Protein AF-A0A1S1H9H5-F1 (afdb_monomer)

Mean predicted aligned error: 6.24 Å

Nearest PDB structures (foldseek):
  7vw2-assembly1_B  TM=8.178E-01  e=1.003E-02  Escherichia coli
  7vw1-assembly1_B  TM=8.556E-01  e=1.470E-02  Escherichia coli
  7vw0-assembly1_A  TM=7.329E-01  e=2.274E-02  Escherichia coli

pLDDT: mean 83.81, std 12.95, range [36.28, 97.88]

Radius of gyration: 14.7 Å; Cα contacts (8 Å, |Δi|>4): 75; chains: 1; bounding box: 35×24×37 Å

Solvent-accessible surface area (backbone atoms only — not comparable to full-atom values): 4820 Å² total; per-residue (Å²): 143,87,73,100,56,68,67,73,59,50,94,85,46,56,71,54,56,28,49,45,24,44,28,58,36,53,39,70,74,61,63,73,80,80,78,83,48,67,69,61,41,48,57,58,47,51,54,41,65,49,48,30,55,38,52,40,17,52,38,31,55,76,67,50,87,48,71,65,56,32,49,49,15,52,52,52,34,53,67,68,71,56,134

Organism: NCBI:txid653954

Structure (mmCIF, N/CA/C/O backbone):
data_AF-A0A1S1H9H5-F1
#
_entry.id   AF-A0A1S1H9H5-F1
#
loop_
_atom_site.group_PDB
_atom_site.id
_atom_site.type_symbol
_atom_site.label_atom_id
_atom_site.label_alt_id
_atom_site.label_comp_id
_atom_site.label_asym_id
_atom_site.label_entity_id
_atom_site.label_seq_id
_atom_site.pdbx_PDB_ins_code
_atom_site.Cartn_x
_atom_site.Cartn_y
_atom_site.Cartn_z
_atom_site.occupancy
_atom_site.B_iso_or_equiv
_atom_site.auth_seq_id
_atom_site.auth_comp_id
_atom_site.auth_asym_id
_atom_site.auth_atom_id
_atom_site.pdbx_PDB_model_num
ATOM 1 N N . MET A 1 1 ? 15.136 4.385 18.773 1.00 43.62 1 MET A N 1
ATOM 2 C CA . MET A 1 1 ? 13.734 4.350 18.300 1.00 43.62 1 MET A CA 1
ATOM 3 C C . MET A 1 1 ? 13.651 5.225 17.056 1.00 43.62 1 MET A C 1
ATOM 5 O O . MET A 1 1 ? 13.892 6.409 17.215 1.00 43.62 1 MET A O 1
ATOM 9 N N . MET A 1 2 ? 13.454 4.617 15.875 1.00 36.28 2 MET A N 1
ATOM 10 C CA . MET A 1 2 ? 13.250 5.142 14.493 1.00 36.28 2 MET A CA 1
ATOM 11 C C . MET A 1 2 ? 13.821 4.034 13.574 1.00 36.28 2 MET A C 1
ATOM 13 O O . MET A 1 2 ? 14.948 3.620 13.811 1.00 36.28 2 MET A O 1
ATOM 17 N N . SER A 1 3 ? 13.156 3.416 12.597 1.00 42.78 3 SER A N 1
ATOM 18 C CA . SER A 1 3 ? 11.973 3.741 11.801 1.00 42.78 3 SER A CA 1
ATOM 19 C C . SER A 1 3 ? 11.215 2.432 11.522 1.00 42.78 3 SER A C 1
ATOM 21 O O . SER A 1 3 ? 11.817 1.493 11.010 1.00 42.78 3 SER A O 1
ATOM 23 N N . MET A 1 4 ? 9.928 2.340 11.867 1.00 44.28 4 MET A N 1
ATOM 24 C CA . MET A 1 4 ? 9.082 1.181 11.523 1.00 44.28 4 MET A CA 1
ATOM 25 C C . MET A 1 4 ? 8.324 1.437 10.211 1.00 44.28 4 MET A C 1
ATOM 27 O O . MET A 1 4 ? 7.140 1.152 10.113 1.00 44.28 4 MET A O 1
ATOM 31 N N . GLY A 1 5 ? 9.015 2.032 9.235 1.00 52.81 5 GLY A N 1
ATOM 32 C CA . GLY A 1 5 ? 8.583 2.172 7.848 1.00 52.81 5 GLY A CA 1
ATOM 33 C C . GLY A 1 5 ? 9.571 1.426 6.966 1.00 52.81 5 GLY A C 1
ATOM 34 O O . GLY A 1 5 ? 10.770 1.707 7.053 1.00 52.81 5 GLY A O 1
ATOM 35 N N . MET A 1 6 ? 9.111 0.470 6.152 1.00 61.91 6 MET A N 1
ATOM 36 C CA . MET A 1 6 ? 9.948 -0.106 5.089 1.00 61.91 6 MET A CA 1
ATOM 37 C C . MET A 1 6 ? 10.609 1.045 4.313 1.00 61.91 6 MET A C 1
ATOM 39 O O . MET A 1 6 ? 9.940 2.027 3.995 1.00 61.91 6 MET A O 1
ATOM 43 N N . ALA A 1 7 ? 11.927 0.958 4.091 1.00 70.69 7 ALA A N 1
ATOM 44 C CA . ALA A 1 7 ? 12.770 2.064 3.628 1.00 70.69 7 ALA A CA 1
ATOM 45 C C . ALA A 1 7 ? 12.079 2.944 2.568 1.00 70.69 7 ALA A C 1
ATOM 47 O O . ALA A 1 7 ? 11.659 2.434 1.530 1.00 70.69 7 ALA A O 1
ATOM 48 N N . ALA A 1 8 ? 11.975 4.250 2.837 1.00 79.94 8 ALA A N 1
ATOM 49 C CA . ALA A 1 8 ? 11.399 5.226 1.912 1.00 79.94 8 ALA A CA 1
ATOM 50 C C . ALA A 1 8 ? 12.016 5.102 0.498 1.00 79.94 8 ALA A C 1
ATOM 52 O O . ALA A 1 8 ? 13.203 4.759 0.389 1.00 79.94 8 ALA A O 1
ATOM 53 N N . PRO A 1 9 ? 11.252 5.378 -0.580 1.00 83.06 9 PRO A N 1
ATOM 54 C CA . PRO A 1 9 ? 11.787 5.377 -1.939 1.00 83.06 9 PRO A CA 1
ATOM 55 C C . PRO A 1 9 ? 13.004 6.303 -2.055 1.00 83.06 9 PRO A C 1
ATOM 57 O O . PRO A 1 9 ? 12.961 7.455 -1.623 1.00 83.06 9 PRO A O 1
ATOM 60 N N . ASN A 1 10 ? 14.094 5.809 -2.640 1.00 88.31 10 ASN A N 1
ATOM 61 C CA . ASN A 1 10 ? 15.249 6.621 -3.008 1.00 88.31 10 ASN A CA 1
ATOM 62 C C . ASN A 1 10 ? 15.107 7.037 -4.483 1.00 88.31 10 ASN A C 1
ATOM 64 O O . ASN A 1 10 ? 14.796 6.179 -5.307 1.00 88.31 10 ASN A O 1
ATOM 68 N N . PRO A 1 11 ? 15.391 8.298 -4.860 1.00 88.25 11 PRO A N 1
ATOM 69 C CA . PRO A 1 11 ? 15.362 8.730 -6.262 1.00 88.25 11 PRO A CA 1
ATOM 70 C C . PRO A 1 11 ? 16.229 7.891 -7.216 1.00 88.25 11 PRO A C 1
ATOM 72 O O . PRO A 1 11 ? 15.956 7.845 -8.411 1.00 88.25 11 PRO A O 1
ATOM 75 N N . ASN A 1 12 ? 17.264 7.227 -6.692 1.00 93.38 12 ASN A N 1
ATOM 76 C CA . ASN A 1 12 ? 18.163 6.362 -7.455 1.00 93.38 12 ASN A CA 1
ATOM 77 C C . ASN A 1 12 ? 17.719 4.888 -7.495 1.00 93.38 12 ASN A C 1
ATOM 79 O O . ASN A 1 12 ? 18.406 4.066 -8.100 1.00 93.38 12 ASN A O 1
ATOM 83 N N . ASP A 1 13 ? 16.619 4.521 -6.834 1.00 92.25 13 ASP A N 1
ATOM 84 C CA . ASP A 1 13 ? 16.065 3.173 -6.948 1.00 92.25 13 ASP A CA 1
ATOM 85 C C . ASP A 1 13 ? 15.526 2.934 -8.373 1.00 92.25 13 ASP A C 1
ATOM 87 O O . ASP A 1 13 ? 15.023 3.868 -9.004 1.00 92.25 13 ASP A O 1
ATOM 91 N N . PRO A 1 14 ? 15.534 1.6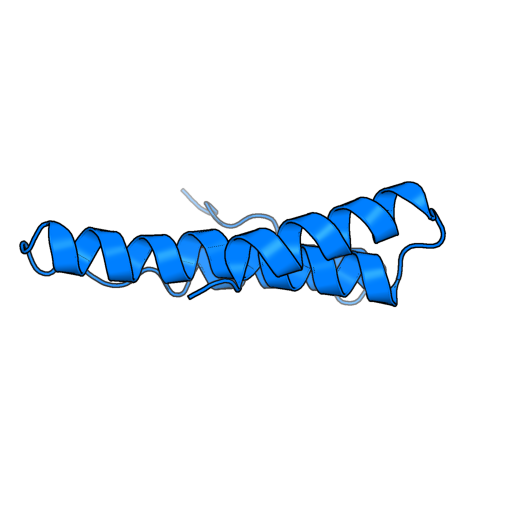88 -8.877 1.00 93.69 14 PRO A N 1
ATOM 92 C CA . PRO A 1 14 ? 14.785 1.336 -10.080 1.00 93.69 14 PRO A CA 1
ATOM 93 C C . PRO A 1 14 ? 13.293 1.702 -9.950 1.00 93.69 14 PRO A C 1
ATOM 95 O O . PRO A 1 14 ? 12.750 1.582 -8.847 1.00 93.69 14 PRO A O 1
ATOM 98 N N . PRO A 1 15 ? 12.594 2.066 -11.044 1.00 91.31 15 PRO A N 1
ATOM 99 C CA . PRO A 1 15 ? 11.187 2.482 -10.993 1.00 91.31 15 PRO A CA 1
ATOM 100 C C . PRO A 1 15 ? 10.263 1.500 -10.258 1.00 91.31 15 PRO A C 1
ATOM 102 O O . PRO A 1 15 ? 9.491 1.911 -9.394 1.00 91.31 15 PRO A O 1
ATOM 105 N N . ALA A 1 16 ? 10.407 0.193 -10.507 1.00 91.81 16 ALA A N 1
ATOM 106 C CA . ALA A 1 16 ? 9.635 -0.834 -9.804 1.00 91.81 16 ALA A CA 1
ATOM 107 C C . ALA A 1 16 ? 9.887 -0.818 -8.285 1.00 91.81 16 ALA A C 1
ATOM 109 O O . ALA A 1 16 ? 8.956 -0.870 -7.486 1.00 91.81 16 ALA A O 1
ATOM 110 N N . THR A 1 17 ? 11.149 -0.675 -7.874 1.00 92.44 17 THR A N 1
ATOM 111 C CA . THR A 1 17 ? 11.533 -0.587 -6.460 1.00 92.44 17 THR A CA 1
ATOM 112 C C . THR A 1 17 ? 10.964 0.668 -5.796 1.00 92.44 17 THR A C 1
ATOM 114 O O . THR A 1 17 ? 10.551 0.597 -4.638 1.00 92.44 17 THR A O 1
ATOM 117 N N . GLN A 1 18 ? 10.897 1.798 -6.510 1.00 91.62 18 GLN A N 1
ATOM 118 C CA . GLN A 1 18 ? 10.235 3.008 -6.013 1.00 91.62 18 GLN A CA 1
ATOM 119 C C . GLN A 1 18 ? 8.739 2.762 -5.784 1.00 91.62 18 GLN A C 1
ATOM 121 O O . GLN A 1 18 ? 8.247 3.050 -4.693 1.00 91.62 18 GLN A O 1
ATOM 126 N N . GLY A 1 19 ? 8.047 2.160 -6.760 1.00 90.38 19 GLY A N 1
ATOM 127 C CA . GLY A 1 19 ? 6.623 1.821 -6.660 1.00 90.38 19 GLY A CA 1
ATOM 128 C C . GLY A 1 19 ? 6.315 0.887 -5.486 1.00 90.38 19 GLY A C 1
ATOM 129 O O . GLY A 1 19 ? 5.432 1.172 -4.677 1.00 90.38 19 GLY A O 1
ATOM 130 N N . TYR A 1 20 ? 7.108 -0.175 -5.309 1.00 91.62 20 TYR A N 1
ATOM 131 C CA . TYR A 1 20 ? 6.957 -1.096 -4.177 1.00 91.62 20 TYR A CA 1
ATOM 132 C C . TYR A 1 20 ? 7.184 -0.412 -2.822 1.00 91.62 20 TYR A 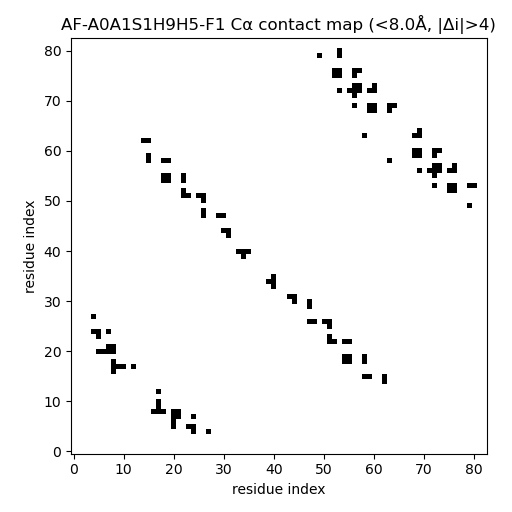C 1
ATOM 134 O O . TYR A 1 20 ? 6.399 -0.598 -1.891 1.00 91.62 20 TYR A O 1
ATOM 142 N N . LYS A 1 21 ? 8.240 0.403 -2.693 1.00 91.69 21 LYS A N 1
ATOM 143 C CA . LYS A 1 21 ? 8.534 1.137 -1.451 1.00 91.69 21 LYS A CA 1
ATOM 144 C C . LYS A 1 21 ? 7.469 2.181 -1.130 1.00 91.69 21 LYS A C 1
ATOM 146 O O . LYS A 1 21 ? 7.140 2.356 0.042 1.00 91.69 21 LYS A O 1
ATOM 151 N N . GLN A 1 22 ? 6.944 2.875 -2.137 1.00 89.56 22 GLN A N 1
ATOM 152 C CA . GLN A 1 22 ? 5.873 3.850 -1.959 1.00 89.56 22 GLN A CA 1
ATOM 153 C C . GLN A 1 22 ? 4.591 3.155 -1.492 1.00 89.56 22 GLN A C 1
ATOM 155 O O . GLN A 1 22 ? 4.063 3.518 -0.447 1.00 89.56 22 GLN A O 1
ATOM 160 N N . SER A 1 23 ? 4.181 2.087 -2.183 1.00 89.88 23 SER A N 1
ATOM 161 C CA . SER A 1 23 ? 3.012 1.271 -1.831 1.00 89.88 23 SER A CA 1
ATOM 162 C C . SER A 1 23 ? 3.040 0.795 -0.369 1.00 89.88 23 SER A C 1
ATOM 164 O O . SER A 1 23 ? 2.083 0.985 0.385 1.00 89.88 23 SER A O 1
ATOM 166 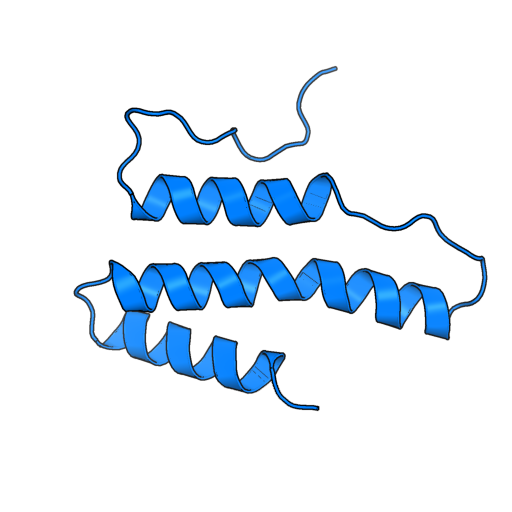N N . MET A 1 24 ? 4.177 0.251 0.081 1.00 88.25 24 MET A N 1
ATOM 167 C CA . MET A 1 24 ? 4.336 -0.189 1.472 1.00 88.25 24 MET A CA 1
ATOM 168 C C . MET A 1 24 ? 4.307 0.968 2.482 1.00 88.25 24 MET A C 1
ATOM 170 O O . MET A 1 24 ? 3.789 0.799 3.585 1.00 88.25 24 MET A O 1
ATOM 174 N N . ASN A 1 25 ? 4.856 2.136 2.134 1.00 88.00 25 ASN A N 1
ATOM 175 C CA . ASN A 1 25 ? 4.811 3.308 3.011 1.00 88.00 25 ASN A CA 1
ATOM 176 C C . ASN A 1 25 ? 3.396 3.879 3.132 1.00 88.00 25 ASN A C 1
ATOM 178 O O . ASN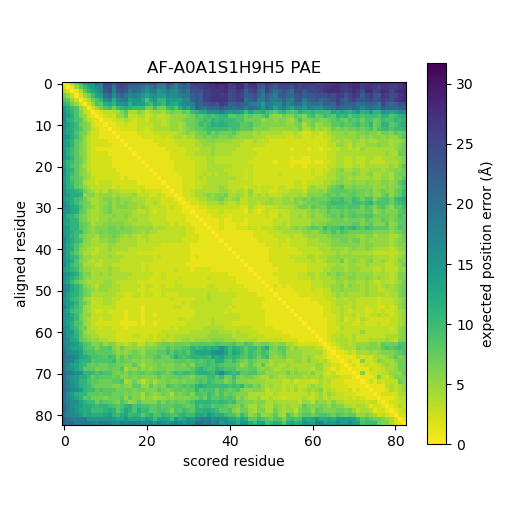 A 1 25 ? 2.983 4.224 4.239 1.00 88.00 25 ASN A O 1
ATOM 182 N N . ASP A 1 26 ? 2.637 3.919 2.037 1.00 83.75 26 ASP A N 1
ATOM 183 C CA . ASP A 1 26 ? 1.254 4.400 2.034 1.00 83.75 26 ASP A CA 1
ATOM 184 C C . ASP A 1 26 ? 0.357 3.568 2.964 1.00 83.75 26 ASP A C 1
ATOM 186 O O . ASP A 1 26 ? -0.523 4.125 3.623 1.00 83.75 26 ASP A O 1
ATOM 190 N N . MET A 1 27 ? 0.616 2.260 3.100 1.00 85.38 27 MET A N 1
ATOM 191 C CA . MET A 1 27 ? -0.075 1.406 4.076 1.00 85.38 27 MET A CA 1
ATOM 192 C C . MET A 1 27 ? 0.115 1.893 5.513 1.00 85.38 27 MET A C 1
ATOM 194 O O . MET A 1 27 ? -0.821 1.900 6.308 1.00 85.38 27 MET A O 1
ATOM 198 N N . MET A 1 28 ? 1.352 2.249 5.862 1.00 83.94 28 MET A N 1
ATOM 199 C CA . MET A 1 28 ? 1.738 2.557 7.237 1.00 83.94 28 MET A CA 1
ATOM 200 C C . MET A 1 28 ? 1.346 3.976 7.636 1.00 83.94 28 MET A C 1
ATOM 202 O O . MET A 1 28 ? 1.062 4.228 8.805 1.00 83.94 28 MET A O 1
ATOM 206 N N . THR A 1 29 ? 1.319 4.905 6.680 1.00 84.12 29 THR A N 1
ATOM 207 C CA . THR A 1 29 ? 0.946 6.303 6.926 1.00 84.12 29 THR A CA 1
ATOM 208 C C . THR A 1 29 ? -0.565 6.510 6.973 1.00 84.12 29 THR A C 1
ATOM 210 O O . THR A 1 29 ? -1.023 7.412 7.672 1.00 84.12 29 THR A O 1
ATOM 213 N N . ASN A 1 30 ? -1.343 5.664 6.291 1.00 84.06 30 ASN A N 1
ATOM 214 C CA . ASN A 1 30 ? -2.795 5.817 6.163 1.00 84.06 30 ASN A CA 1
ATOM 215 C C . ASN A 1 30 ? -3.605 4.828 7.016 1.00 84.06 30 ASN A C 1
ATOM 217 O O . ASN A 1 30 ? -4.758 4.539 6.691 1.00 84.06 30 ASN A O 1
ATOM 221 N N . VAL A 1 31 ? -3.038 4.312 8.112 1.00 87.81 31 VAL A N 1
ATOM 222 C CA . VAL A 1 31 ? -3.787 3.447 9.035 1.00 87.81 31 VAL A CA 1
ATOM 223 C C . VAL A 1 31 ? -4.877 4.272 9.742 1.00 87.81 31 VAL A C 1
ATOM 225 O O . VAL A 1 31 ? -4.558 5.250 10.424 1.00 87.81 31 VAL A O 1
ATOM 228 N N . PRO A 1 32 ? -6.167 3.916 9.598 1.00 90.38 32 PRO A N 1
ATOM 229 C CA . PRO A 1 32 ? -7.256 4.645 10.232 1.00 90.38 32 PRO A CA 1
ATOM 230 C C . PRO A 1 32 ? -7.250 4.424 11.749 1.00 90.38 32 PRO A C 1
ATOM 232 O O . PRO A 1 32 ? -6.897 3.355 12.236 1.00 90.38 32 PRO A O 1
ATOM 235 N N . ALA A 1 33 ? -7.688 5.422 12.516 1.00 94.50 33 ALA A N 1
ATOM 236 C CA . ALA A 1 33 ? -7.898 5.241 13.950 1.00 94.50 33 ALA A CA 1
ATOM 237 C C . ALA A 1 33 ? -9.033 4.235 14.217 1.00 94.50 33 ALA A C 1
ATOM 239 O O . ALA A 1 33 ? -10.048 4.242 13.510 1.00 94.50 33 ALA A O 1
ATOM 240 N N . PHE A 1 34 ? -8.877 3.417 15.263 1.00 95.31 34 PHE A N 1
ATOM 241 C CA . PHE A 1 34 ? -9.938 2.532 15.746 1.00 95.31 34 PHE A CA 1
ATOM 242 C C . PHE A 1 34 ? -11.137 3.345 16.232 1.00 95.31 34 PHE A C 1
ATOM 244 O O . PHE A 1 34 ? -10.993 4.318 16.975 1.00 95.31 34 PHE A O 1
ATOM 251 N N . THR A 1 35 ? -12.324 2.922 15.816 1.00 96.81 35 THR A N 1
ATOM 252 C CA . THR A 1 35 ? -13.603 3.489 16.249 1.00 96.81 35 THR A CA 1
ATOM 253 C C . THR A 1 35 ? -14.181 2.755 17.452 1.00 96.81 35 THR A C 1
ATOM 255 O O . THR A 1 35 ? -14.981 3.337 18.179 1.00 96.81 35 THR A O 1
ATOM 258 N N . GLY A 1 36 ? -13.762 1.502 17.670 1.00 96.81 36 GLY A N 1
ATOM 259 C CA . GLY A 1 36 ? -14.314 0.603 18.681 1.00 96.81 36 GLY A CA 1
ATOM 260 C C . GLY A 1 36 ? -15.422 -0.309 18.146 1.00 96.81 36 GLY A C 1
ATOM 261 O O . GLY A 1 36 ? -15.795 -1.257 18.831 1.00 96.81 36 GLY A O 1
ATOM 262 N N . GLU A 1 37 ? -15.910 -0.071 16.925 1.00 97.88 37 GLU A N 1
ATOM 263 C CA . GLU A 1 37 ? -16.874 -0.937 16.245 1.00 97.88 37 GLU A CA 1
ATOM 264 C C . GLU A 1 37 ? -16.133 -1.962 15.384 1.00 97.88 37 GLU A C 1
ATOM 266 O O . GLU A 1 37 ? -15.509 -1.610 14.381 1.00 97.88 37 GLU A O 1
ATOM 271 N N . ALA A 1 38 ? -16.211 -3.239 15.766 1.00 97.00 38 ALA A N 1
ATOM 272 C CA . ALA A 1 38 ? -15.381 -4.300 15.194 1.00 97.00 38 ALA A CA 1
ATOM 273 C C . ALA A 1 38 ? -15.510 -4.414 13.665 1.00 97.00 38 ALA A C 1
ATOM 275 O O .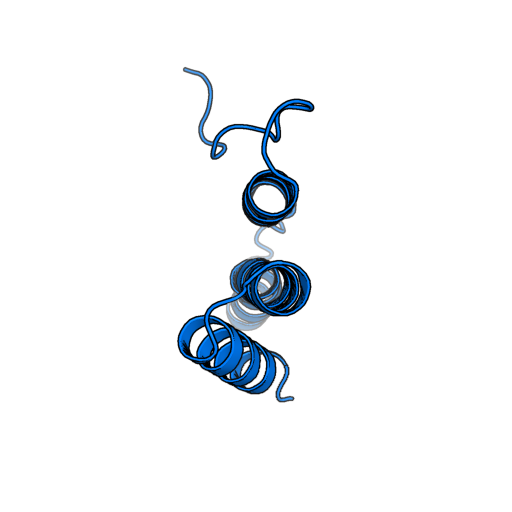 ALA A 1 38 ? -14.496 -4.465 12.969 1.00 97.00 38 ALA A O 1
ATOM 276 N N . ASP A 1 39 ? -16.734 -4.391 13.135 1.00 96.38 39 ASP A N 1
ATOM 277 C CA . ASP A 1 39 ? -16.981 -4.516 11.693 1.00 96.38 39 ASP A CA 1
ATOM 278 C C . ASP A 1 39 ? -16.460 -3.298 10.921 1.00 96.38 39 ASP A C 1
ATOM 280 O O . ASP A 1 39 ? -15.858 -3.420 9.852 1.00 96.38 39 ASP A O 1
ATOM 284 N N . VAL A 1 40 ? -16.647 -2.100 11.481 1.00 96.38 40 VAL A N 1
ATOM 285 C CA . VAL A 1 40 ? -16.177 -0.847 10.880 1.00 96.38 40 VAL A CA 1
ATOM 286 C C . VAL A 1 40 ? -14.655 -0.813 10.861 1.00 96.38 40 VAL A C 1
ATOM 288 O O . VAL A 1 40 ? -14.055 -0.462 9.842 1.00 96.38 40 VAL A O 1
ATOM 291 N N . ASP A 1 41 ? -14.030 -1.196 11.969 1.00 96.31 41 ASP A N 1
ATOM 292 C CA . ASP A 1 41 ? -12.583 -1.219 12.100 1.00 96.31 41 ASP A CA 1
ATOM 293 C C . ASP A 1 41 ? -11.977 -2.278 11.175 1.00 96.31 41 ASP A C 1
ATOM 295 O O . ASP A 1 41 ? -11.029 -1.962 10.455 1.00 96.31 41 ASP A O 1
ATOM 299 N N . PHE A 1 42 ? -12.567 -3.474 11.089 1.00 94.81 42 PHE A N 1
ATOM 300 C CA . PHE A 1 42 ? -12.143 -4.514 10.151 1.00 94.81 42 PHE A CA 1
ATOM 301 C C . PHE A 1 42 ? -12.189 -4.019 8.703 1.00 94.81 42 PHE A C 1
ATOM 303 O O . PHE A 1 42 ? -11.169 -4.036 8.014 1.00 94.81 42 PHE A O 1
ATOM 310 N N . MET A 1 43 ? -13.334 -3.504 8.249 1.00 93.19 43 MET A N 1
ATOM 311 C CA . MET A 1 43 ? -13.500 -3.062 6.860 1.00 93.19 43 MET A CA 1
ATOM 312 C C . MET A 1 43 ? -12.551 -1.912 6.502 1.00 93.19 43 MET A C 1
ATOM 314 O O . MET A 1 43 ? -11.960 -1.895 5.420 1.00 93.19 43 MET A O 1
ATOM 318 N N . ARG A 1 44 ? -12.360 -0.951 7.415 1.00 93.44 44 ARG A N 1
ATOM 319 C CA . ARG A 1 44 ? -11.447 0.182 7.202 1.00 93.44 44 ARG A CA 1
ATOM 320 C C . ARG A 1 44 ? -9.987 -0.256 7.140 1.00 93.44 44 ARG A C 1
ATOM 322 O O . ARG A 1 44 ? -9.263 0.201 6.258 1.00 93.44 44 ARG A O 1
ATOM 329 N N . HIS A 1 45 ? -9.562 -1.143 8.036 1.00 92.31 45 HIS A N 1
ATOM 330 C CA . HIS A 1 45 ? -8.181 -1.617 8.071 1.00 92.31 45 HIS A CA 1
ATOM 331 C C . HIS A 1 45 ? -7.874 -2.568 6.914 1.00 92.31 45 HIS A C 1
ATOM 333 O O . HIS A 1 45 ? -6.813 -2.442 6.311 1.00 92.31 45 HIS A O 1
ATOM 339 N N . MET A 1 46 ? -8.790 -3.470 6.546 1.00 93.00 46 MET A N 1
ATOM 340 C CA . MET A 1 46 ? -8.577 -4.393 5.424 1.00 93.00 46 MET A CA 1
ATOM 341 C C . MET A 1 46 ? -8.500 -3.671 4.082 1.00 93.00 46 MET A C 1
ATOM 343 O O . MET A 1 46 ? -7.680 -4.037 3.243 1.00 93.00 46 MET A O 1
ATOM 347 N N . LYS A 1 47 ? -9.255 -2.579 3.905 1.00 87.00 47 LYS A N 1
ATOM 348 C CA . LYS A 1 47 ? -9.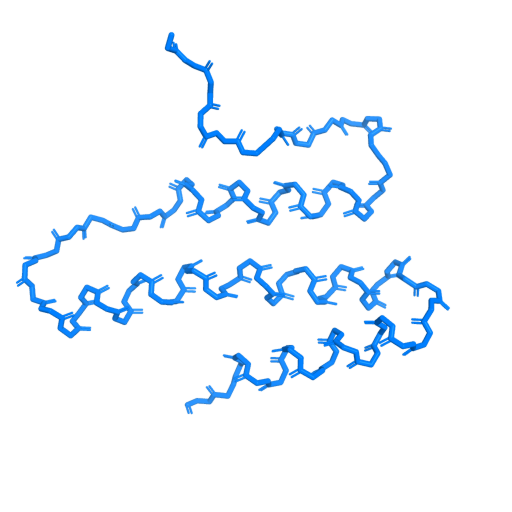114 -1.718 2.726 1.00 87.00 47 LYS A CA 1
ATOM 349 C C . LYS A 1 47 ? -7.696 -1.149 2.594 1.00 87.00 47 LYS A C 1
ATOM 351 O O . LYS A 1 47 ? -7.129 -1.169 1.506 1.00 87.00 47 LYS A O 1
ATOM 356 N N . VAL A 1 48 ? -7.118 -0.661 3.695 1.00 88.88 48 VAL A N 1
ATOM 357 C CA . VAL A 1 48 ? -5.752 -0.104 3.705 1.00 88.88 48 VAL A CA 1
ATOM 358 C C . VAL A 1 48 ? -4.688 -1.200 3.633 1.00 88.88 48 VAL A C 1
ATOM 360 O O . VAL A 1 48 ? -3.673 -0.997 2.985 1.00 88.88 48 VAL A O 1
ATOM 363 N N . HIS A 1 49 ? -4.913 -2.366 4.241 1.00 89.69 49 HIS A N 1
ATOM 364 C CA . HIS A 1 49 ? -3.988 -3.501 4.196 1.00 89.69 49 HIS A CA 1
ATOM 365 C C . HIS A 1 49 ? -3.853 -4.091 2.787 1.00 89.69 49 HIS A C 1
ATOM 367 O O . HIS A 1 49 ? -2.751 -4.408 2.348 1.00 89.69 49 HIS A O 1
ATOM 373 N N . HIS A 1 50 ? -4.966 -4.238 2.066 1.00 90.00 50 HIS A N 1
ATOM 374 C CA . HIS A 1 50 ? -4.956 -4.857 0.744 1.00 90.00 50 HIS A CA 1
ATOM 375 C C . HIS A 1 50 ? -4.611 -3.892 -0.401 1.00 90.00 50 HIS A C 1
ATOM 377 O O . HIS A 1 50 ? -4.057 -4.332 -1.407 1.00 90.00 50 HIS A O 1
ATOM 383 N N . GLY A 1 51 ? -4.870 -2.587 -0.254 1.00 87.19 51 GLY A N 1
ATOM 384 C CA . GLY A 1 51 ? -4.526 -1.571 -1.261 1.00 87.19 51 GLY A CA 1
ATOM 385 C C . GLY A 1 51 ? -3.074 -1.635 -1.773 1.00 87.19 51 GLY A C 1
ATOM 386 O O . GLY A 1 51 ? -2.872 -1.658 -2.985 1.00 87.19 51 GLY A O 1
ATOM 387 N N . PRO A 1 52 ? -2.058 -1.748 -0.898 1.00 88.50 52 PRO A N 1
ATOM 388 C CA . PRO A 1 52 ? -0.665 -1.888 -1.304 1.00 88.50 52 PRO A CA 1
ATOM 389 C C . PRO A 1 52 ? -0.395 -3.075 -2.230 1.00 88.50 52 PRO A C 1
ATOM 391 O O . PRO A 1 52 ? 0.393 -2.955 -3.169 1.00 88.50 52 PRO A O 1
ATOM 394 N N . ALA A 1 53 ? -1.057 -4.212 -2.002 1.00 87.19 53 ALA A N 1
ATOM 395 C CA . ALA A 1 53 ? -0.886 -5.396 -2.837 1.00 87.19 53 ALA A CA 1
ATOM 396 C C . ALA A 1 53 ? -1.420 -5.165 -4.261 1.00 87.19 53 ALA A C 1
ATOM 398 O O . ALA A 1 53 ? -0.774 -5.584 -5.219 1.00 87.19 53 ALA A O 1
ATOM 399 N N . ILE A 1 54 ? -2.518 -4.411 -4.415 1.00 88.00 54 ILE A N 1
ATOM 400 C CA . ILE A 1 54 ? -3.012 -3.973 -5.732 1.00 88.00 54 ILE A CA 1
ATOM 401 C C . ILE A 1 54 ? -1.956 -3.110 -6.432 1.00 88.00 54 ILE A C 1
ATOM 403 O O . ILE A 1 54 ? -1.568 -3.409 -7.559 1.00 88.00 54 ILE A O 1
ATOM 407 N N . THR A 1 55 ? -1.418 -2.093 -5.756 1.00 89.25 55 THR A N 1
ATOM 408 C CA . THR A 1 55 ? -0.387 -1.219 -6.343 1.00 89.25 55 THR A CA 1
ATOM 409 C C . THR A 1 55 ? 0.883 -1.994 -6.717 1.00 89.25 55 THR A C 1
ATOM 411 O O . THR A 1 55 ? 1.531 -1.702 -7.724 1.00 89.25 55 THR A O 1
ATOM 414 N N . MET A 1 56 ? 1.267 -3.004 -5.928 1.00 89.69 56 MET A N 1
ATOM 415 C CA . MET A 1 56 ? 2.411 -3.868 -6.241 1.00 89.69 56 MET A CA 1
ATOM 416 C C . MET A 1 56 ? 2.136 -4.741 -7.468 1.00 89.69 56 MET A C 1
ATOM 418 O O . MET A 1 56 ? 2.999 -4.846 -8.338 1.00 89.69 56 MET A O 1
ATOM 422 N N . ALA A 1 57 ? 0.937 -5.308 -7.575 1.00 89.88 57 ALA A N 1
ATOM 423 C CA . ALA A 1 57 ? 0.502 -6.036 -8.757 1.00 89.88 57 ALA A CA 1
ATOM 424 C C . ALA A 1 57 ? 0.541 -5.157 -10.020 1.00 89.88 57 ALA A C 1
ATOM 426 O O . ALA A 1 57 ? 1.090 -5.570 -11.040 1.00 89.88 57 ALA A O 1
ATOM 427 N N . GLU A 1 58 ? 0.044 -3.921 -9.951 1.00 89.94 58 GLU A N 1
ATOM 428 C CA . GLU A 1 58 ? 0.123 -2.952 -11.054 1.00 89.94 58 GLU A CA 1
ATOM 429 C C . GLU A 1 58 ? 1.573 -2.596 -11.413 1.00 89.94 58 GLU A C 1
ATOM 431 O O . GLU A 1 58 ? 1.937 -2.547 -12.589 1.00 89.94 58 GLU A O 1
ATOM 436 N N . THR A 1 59 ? 2.429 -2.409 -10.405 1.00 91.75 59 THR A N 1
ATOM 437 C CA . THR A 1 59 ? 3.862 -2.141 -10.596 1.00 91.75 59 THR A CA 1
ATOM 438 C C . THR A 1 59 ? 4.544 -3.311 -11.315 1.00 91.75 59 THR A C 1
ATOM 440 O O . THR A 1 59 ? 5.307 -3.094 -12.258 1.00 91.75 59 THR A O 1
ATOM 443 N N . ALA A 1 60 ? 4.232 -4.552 -10.928 1.00 89.06 60 ALA A N 1
ATOM 444 C CA . ALA A 1 60 ? 4.737 -5.756 -11.583 1.00 89.06 60 ALA A CA 1
ATOM 445 C C . ALA A 1 60 ? 4.229 -5.883 -13.028 1.00 89.06 60 ALA A C 1
ATOM 447 O O . ALA A 1 60 ? 4.992 -6.264 -13.910 1.00 89.06 60 ALA A O 1
ATOM 448 N N . LEU A 1 61 ? 2.973 -5.514 -13.297 1.00 88.56 61 LEU A N 1
ATOM 449 C CA . LEU A 1 61 ? 2.412 -5.492 -14.652 1.00 88.56 61 LEU A CA 1
ATOM 450 C C . LEU A 1 61 ? 3.055 -4.430 -15.553 1.00 88.56 61 LEU A C 1
ATOM 452 O O . LEU A 1 61 ? 3.168 -4.646 -16.757 1.00 88.56 61 LEU A O 1
ATOM 456 N N . CYS A 1 62 ? 3.453 -3.290 -14.986 1.00 88.81 62 CYS A N 1
ATOM 457 C CA . CYS A 1 62 ? 4.048 -2.175 -15.723 1.00 88.81 62 CYS A CA 1
ATOM 458 C C . CYS A 1 62 ? 5.545 -2.374 -16.005 1.00 88.81 62 CYS A C 1
ATOM 460 O O . CYS A 1 62 ? 6.045 -1.953 -17.048 1.00 88.81 62 CYS A O 1
ATOM 462 N N . HIS A 1 63 ? 6.272 -2.986 -15.065 1.00 89.75 63 HIS A N 1
ATOM 463 C CA . HIS A 1 63 ? 7.738 -3.020 -15.081 1.00 89.75 63 HIS A CA 1
ATOM 464 C C . HIS A 1 63 ? 8.346 -4.426 -15.108 1.00 89.75 63 HIS A C 1
ATOM 466 O O . HIS A 1 63 ? 9.565 -4.546 -15.210 1.00 89.75 63 HIS A O 1
ATOM 472 N N . GLY A 1 64 ? 7.542 -5.477 -14.951 1.00 83.44 64 GLY A N 1
ATOM 473 C CA . GLY A 1 64 ? 8.010 -6.857 -14.968 1.00 83.44 64 GLY A CA 1
ATOM 474 C C . GLY A 1 64 ? 8.086 -7.421 -16.384 1.00 83.44 64 GLY A C 1
ATOM 475 O O .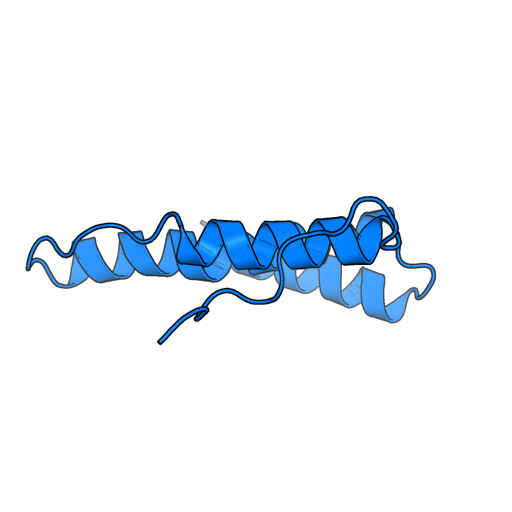 GLY A 1 64 ? 7.131 -7.323 -17.149 1.00 83.44 64 GLY A O 1
ATOM 476 N N . ASP A 1 65 ? 9.198 -8.085 -16.696 1.00 85.31 65 ASP A N 1
ATOM 477 C CA . ASP A 1 65 ? 9.393 -8.784 -17.975 1.00 85.31 65 ASP A CA 1
ATOM 478 C C . ASP A 1 65 ? 9.055 -10.287 -17.891 1.00 85.31 65 ASP A C 1
ATOM 480 O O . ASP A 1 65 ? 8.989 -10.979 -18.908 1.00 85.31 65 ASP A O 1
ATOM 484 N N . ASP A 1 66 ? 8.839 -10.814 -16.679 1.00 85.31 66 ASP A N 1
ATOM 485 C CA . ASP A 1 66 ? 8.482 -12.215 -16.455 1.00 85.31 66 ASP A CA 1
ATOM 486 C C . ASP A 1 66 ? 6.960 -12.421 -16.595 1.00 85.31 66 ASP A C 1
ATOM 488 O O . ASP A 1 66 ? 6.184 -11.883 -15.791 1.00 85.31 66 ASP A O 1
ATOM 492 N N . PRO A 1 67 ? 6.503 -13.239 -17.563 1.00 78.44 67 PRO A N 1
ATOM 493 C CA . PRO A 1 67 ? 5.084 -13.522 -17.753 1.00 78.44 67 PRO A CA 1
ATOM 494 C C . PRO A 1 67 ? 4.426 -14.174 -16.529 1.00 78.44 67 PRO A C 1
ATOM 496 O O . PRO A 1 67 ? 3.226 -13.987 -16.330 1.00 78.44 67 PRO A O 1
ATOM 499 N N . THR A 1 68 ? 5.187 -14.896 -15.700 1.00 80.38 68 THR A N 1
ATOM 500 C CA . THR A 1 68 ? 4.704 -15.502 -14.449 1.00 80.38 68 THR A CA 1
ATOM 501 C C . THR A 1 68 ? 4.365 -14.421 -13.433 1.00 80.38 68 THR A C 1
ATOM 503 O O . THR A 1 68 ? 3.250 -14.377 -12.922 1.00 80.38 68 THR A O 1
ATOM 506 N N . SER A 1 69 ? 5.290 -13.483 -13.219 1.00 76.62 69 SER A N 1
ATOM 507 C CA . SER A 1 69 ? 5.099 -12.354 -12.304 1.00 76.62 69 SER A CA 1
ATOM 508 C C . SER A 1 69 ? 3.944 -11.448 -12.755 1.00 76.62 69 SER A C 1
ATOM 510 O O . SER A 1 69 ? 3.155 -10.986 -11.935 1.00 76.62 69 SER A O 1
ATOM 512 N N . ALA A 1 70 ? 3.775 -11.251 -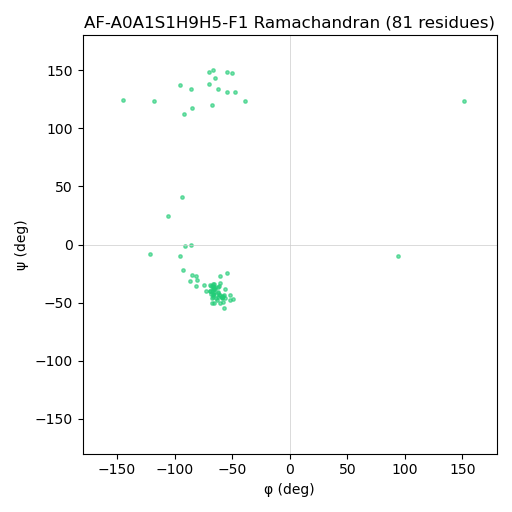14.067 1.00 77.56 70 ALA A N 1
ATOM 513 C CA . ALA A 1 70 ? 2.620 -10.545 -14.621 1.00 77.56 70 ALA A CA 1
ATOM 514 C C . ALA A 1 70 ? 1.304 -11.337 -14.470 1.00 77.56 70 ALA A C 1
ATOM 516 O O . ALA A 1 70 ? 0.235 -10.751 -14.299 1.00 77.56 70 ALA A O 1
ATOM 517 N N . GLY A 1 71 ? 1.354 -12.670 -14.563 1.00 76.25 71 GLY A N 1
ATOM 518 C CA . GLY A 1 71 ? 0.225 -13.551 -14.253 1.00 76.25 71 GLY A CA 1
ATOM 519 C C . GLY A 1 71 ? -0.249 -13.355 -12.816 1.00 76.25 71 GLY A C 1
ATOM 520 O O . GLY A 1 71 ? -1.427 -13.068 -12.606 1.00 76.25 71 GLY A O 1
ATOM 521 N N . THR A 1 72 ? 0.692 -13.375 -11.872 1.00 78.00 72 THR A N 1
ATOM 522 C CA . THR A 1 72 ? 0.407 -13.154 -10.454 1.00 78.00 72 THR A CA 1
ATOM 523 C C . THR A 1 72 ? -0.061 -11.742 -10.136 1.00 78.00 72 THR A C 1
ATOM 525 O O . THR A 1 72 ? -1.035 -11.562 -9.415 1.00 78.00 72 THR A O 1
ATOM 528 N N . GLY A 1 73 ? 0.493 -10.719 -10.786 1.00 78.56 73 GLY A N 1
ATOM 529 C CA . GLY A 1 73 ? -0.062 -9.368 -10.666 1.00 78.56 73 GL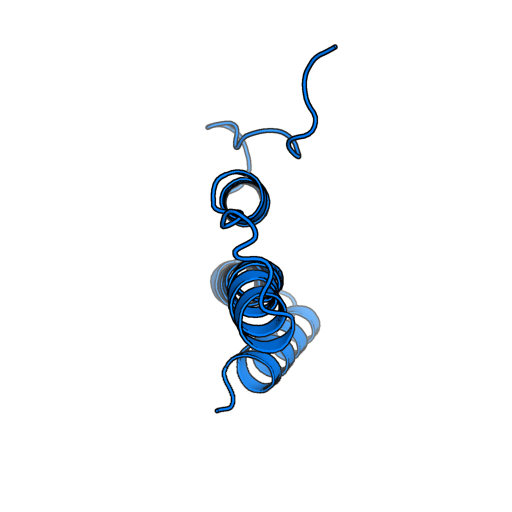Y A CA 1
ATOM 530 C C . GLY A 1 73 ? -1.544 -9.299 -11.075 1.00 78.56 73 GLY A C 1
ATOM 531 O O . GLY A 1 73 ? -2.366 -8.712 -10.377 1.00 78.56 73 GLY A O 1
ATOM 532 N N . ARG A 1 74 ? -1.936 -9.946 -12.180 1.00 77.75 74 ARG A N 1
ATOM 533 C CA . ARG A 1 74 ? -3.349 -9.982 -12.604 1.00 77.75 74 ARG A CA 1
ATOM 534 C C . ARG A 1 74 ? -4.247 -10.744 -11.634 1.00 77.75 74 ARG A C 1
ATOM 536 O O . ARG A 1 74 ? -5.376 -10.305 -11.409 1.00 77.75 74 ARG A O 1
ATOM 543 N N . GLU A 1 75 ? -3.781 -11.877 -11.111 1.00 79.88 75 GLU A N 1
ATOM 544 C CA . GLU A 1 75 ? -4.578 -12.710 -10.205 1.00 79.88 75 GLU A CA 1
ATOM 545 C C . GLU A 1 75 ? -4.828 -11.995 -8.872 1.00 79.88 75 GLU A C 1
ATOM 547 O O . GLU A 1 75 ? -5.983 -11.872 -8.458 1.00 79.88 75 GLU A O 1
ATOM 552 N N . ASP A 1 76 ? -3.787 -11.393 -8.294 1.00 79.75 76 ASP A N 1
ATOM 553 C CA . ASP A 1 76 ? -3.877 -10.613 -7.059 1.00 79.75 76 ASP A CA 1
ATOM 554 C C . ASP A 1 76 ? -4.761 -9.374 -7.238 1.00 79.75 76 ASP A C 1
ATOM 556 O O . ASP A 1 76 ? -5.669 -9.124 -6.440 1.00 79.75 76 ASP A O 1
ATOM 560 N N . HIS A 1 77 ? -4.567 -8.622 -8.328 1.00 82.44 77 HIS A N 1
ATOM 561 C CA . HIS A 1 77 ? -5.394 -7.455 -8.633 1.00 82.44 77 HIS A CA 1
ATOM 562 C C . HIS A 1 77 ? -6.881 -7.830 -8.736 1.00 82.44 77 HIS A C 1
ATOM 564 O O . HIS A 1 77 ? -7.741 -7.132 -8.194 1.00 82.44 77 HIS A O 1
ATOM 570 N N . SER A 1 78 ? -7.203 -8.935 -9.418 1.00 79.25 78 SER A N 1
ATOM 571 C CA . SER A 1 78 ? -8.585 -9.399 -9.575 1.00 79.25 78 SER A CA 1
ATOM 572 C C . SER A 1 78 ? -9.193 -9.903 -8.267 1.00 79.25 78 SER A C 1
ATOM 574 O O . SER A 1 78 ? -10.371 -9.651 -8.026 1.00 79.25 78 SER A O 1
ATOM 576 N N . ALA A 1 79 ? -8.429 -10.628 -7.448 1.00 78.19 79 ALA A N 1
ATOM 577 C CA . ALA A 1 79 ? -8.922 -11.198 -6.197 1.00 78.19 79 ALA A CA 1
ATOM 578 C C . ALA A 1 79 ? -9.240 -10.115 -5.156 1.00 78.19 79 ALA A C 1
ATOM 580 O O . ALA A 1 79 ? -10.204 -10.244 -4.407 1.00 78.19 79 ALA A O 1
ATOM 581 N N . ILE A 1 80 ? -8.447 -9.042 -5.129 1.00 76.31 80 ILE A N 1
ATOM 582 C CA . ILE A 1 80 ? -8.576 -7.972 -4.136 1.00 76.31 80 ILE A CA 1
ATOM 583 C C . ILE A 1 80 ? -9.591 -6.904 -4.566 1.00 76.31 80 ILE A C 1
ATOM 585 O O . ILE A 1 80 ? -10.249 -6.300 -3.722 1.00 76.31 80 ILE A O 1
ATOM 589 N N . SER A 1 81 ? -9.738 -6.668 -5.871 1.00 70.94 81 SER A N 1
ATOM 590 C CA . SER A 1 81 ? -10.651 -5.641 -6.399 1.00 70.94 81 SER A CA 1
ATOM 591 C C . SER A 1 81 ? -12.096 -6.130 -6.572 1.00 70.94 81 SER A C 1
ATOM 593 O O . SER A 1 81 ? -12.946 -5.365 -7.034 1.00 70.94 81 SER A O 1
ATOM 595 N N . ALA A 1 82 ? -12.380 -7.397 -6.256 1.00 63.94 82 ALA A N 1
ATOM 596 C CA . ALA A 1 82 ? -13.727 -7.950 -6.314 1.00 63.94 82 ALA A CA 1
ATOM 597 C C . ALA A 1 82 ? -14.617 -7.352 -5.196 1.00 63.94 82 ALA A C 1
ATOM 599 O O . ALA A 1 82 ? -14.131 -7.171 -4.079 1.00 63.94 82 ALA A O 1
ATOM 600 N N . PRO A 1 83 ? -15.885 -7.008 -5.501 1.00 53.47 83 PRO A N 1
ATOM 601 C CA . PRO A 1 83 ? -16.810 -6.368 -4.562 1.00 53.47 83 PRO A CA 1
ATOM 602 C C . PRO A 1 83 ? -17.260 -7.275 -3.412 1.00 53.47 83 PRO A C 1
ATOM 604 O O . PRO A 1 83 ? -17.334 -8.510 -3.612 1.00 53.47 83 PRO A O 1
#

Foldseek 3Di:
DDDPQDDAADPPDDPLVNQLSVLRRQLVVPQDDDPVDPVVNVVSNLCSVLRSLLSNLVSCCVPPPDVVSVVVSVVSNVVSPDD

Sequence (83 aa):
MMSMGMAAPNPNDPPATQGYKQSMNDMMTNVPAFTGEADVDFMRHMKVHHGPAITMAETALCHGDDPTSAGTGREDHSAISAP

InterPro domains:
  IPR012347 Ferritin-like [G3DSA:1.20.1260.10] (1-73)

Secondary structure (DSSP, 8-state):
----S--PPPTTS-HHHHHHHHHHHHHHH-PPPP-S-HHHHHHHHHHHHHHHHHHHHHHHHHH---HHHHHHHHHHHHHHS--